Protein AF-A0A3B0YU38-F1 (afdb_monomer)

Solvent-accessible surface area (backbone atoms only — not comparable to full-atom values): 8247 Å² total; per-residue (Å²): 129,76,88,70,52,81,81,77,35,55,56,37,58,27,64,20,28,42,85,61,36,81,60,79,77,90,65,91,66,83,68,36,37,30,39,37,43,38,39,41,43,81,84,42,65,32,35,39,35,38,31,50,75,41,73,67,50,86,92,51,46,83,73,48,30,29,35,22,39,16,39,85,81,53,77,54,69,66,34,28,81,50,64,84,43,76,52,76,45,40,46,8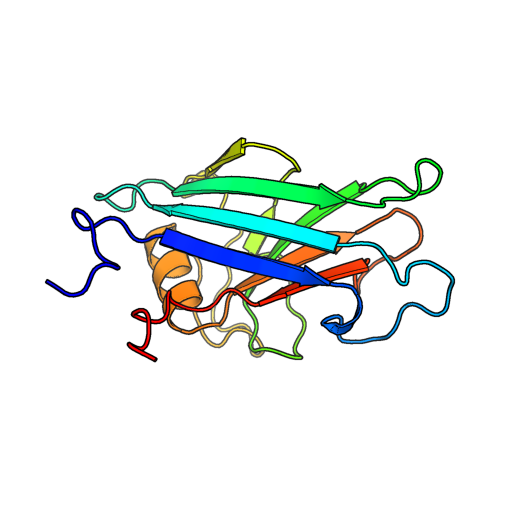6,53,44,42,69,45,68,69,42,84,47,39,71,49,56,33,69,34,47,57,38,45,48,53,35,28,60,72,35,18,26,26,44,38,32,21,30,81,89,47,55,92,73,30,59,33,21,17,67,29,42,52,67,70,67,78,75,92,124

InterPro domains:
  IPR010895 CHRD [PF07452] (12-141)
  IPR010895 CHRD [SM00754] (10-143)

Nearest PDB structures (foldseek):
  7ypp-assembly3_F-2  TM=4.902E-01  e=4.204E-02  Ramazzottius varieornatus
  7dnl-assembly1_H  TM=4.305E-01  e=7.075E+00  Mus musculus
  4o3w-assembly2_B  TM=2.093E-01  e=3.011E+00  Actinobacillus suis

Sequence (150 aa):
PPEGVEDGRFQFKADLSVEQITSPVIGTQTAQTGDIDITYADDLSSLTYTYNVANVDPADPITASHLHCALAGLNAPPVVNIQVGTFTLTNADILPTTDHPACGATINNIASLLNAMLDGRIYANSHTAATGAPGILRGQIFAPQPEGDD

Radius of gyration: 15.25 Å; Cα contacts (8 Å, |Δi|>4): 354; chains: 1; bounding box: 36×38×46 Å

Structure (mmCIF, N/CA/C/O backbone):
data_AF-A0A3B0YU38-F1
#
_entry.id   AF-A0A3B0YU38-F1
#
loop_
_atom_site.group_PDB
_atom_site.id
_atom_site.type_symbol
_atom_site.label_atom_id
_atom_site.label_alt_id
_atom_site.label_comp_id
_atom_site.label_asym_id
_atom_site.label_entity_id
_atom_site.label_seq_id
_atom_site.pdbx_PDB_ins_code
_atom_site.Cartn_x
_atom_site.Cartn_y
_atom_site.Cartn_z
_atom_site.occupancy
_atom_site.B_iso_or_equiv
_atom_site.auth_seq_id
_atom_site.auth_comp_id
_atom_site.auth_asym_id
_atom_site.auth_atom_id
_atom_site.pdbx_PDB_model_num
ATOM 1 N N . PRO A 1 1 ? 1.151 -16.694 24.499 1.00 42.75 1 PRO A N 1
ATOM 2 C CA . PRO A 1 1 ? 0.479 -16.115 23.309 1.00 42.75 1 PRO A CA 1
ATOM 3 C C . PRO A 1 1 ? 1.259 -16.533 22.060 1.00 42.75 1 PRO A C 1
ATOM 5 O O . PRO A 1 1 ? 2.480 -16.564 22.167 1.00 42.75 1 PRO A O 1
ATOM 8 N N . PRO A 1 2 ? 0.615 -16.911 20.943 1.00 41.16 2 PRO A N 1
ATOM 9 C CA . PRO A 1 2 ? 1.349 -17.130 19.700 1.00 41.16 2 PRO A CA 1
ATOM 10 C C . PRO A 1 2 ? 2.028 -15.816 19.288 1.00 41.16 2 PRO A C 1
ATOM 12 O O . PRO A 1 2 ? 1.390 -14.758 19.302 1.00 41.16 2 PRO A O 1
ATOM 15 N N . GLU A 1 3 ? 3.326 -15.891 18.999 1.00 44.03 3 GLU A N 1
ATOM 16 C CA . GLU A 1 3 ? 4.220 -14.776 18.655 1.00 44.03 3 GLU A CA 1
ATOM 17 C C . GLU A 1 3 ? 3.922 -14.251 17.241 1.00 44.03 3 GLU A C 1
ATOM 19 O O . GLU A 1 3 ? 4.684 -14.390 16.300 1.00 44.03 3 GLU A O 1
ATOM 24 N N . GLY A 1 4 ? 2.741 -13.664 17.090 1.00 44.75 4 GLY A N 1
ATOM 25 C CA . GLY A 1 4 ? 2.355 -12.818 15.956 1.00 44.75 4 GLY A CA 1
ATOM 26 C C . GLY A 1 4 ? 1.486 -11.634 16.391 1.00 44.75 4 GLY A C 1
ATOM 27 O O . GLY A 1 4 ? 1.025 -10.853 15.566 1.00 44.75 4 GLY A O 1
ATOM 28 N N . VAL A 1 5 ? 1.248 -11.509 17.702 1.00 47.31 5 VAL A N 1
ATOM 29 C CA . VAL A 1 5 ? 0.492 -10.428 18.339 1.00 47.31 5 VAL A CA 1
ATOM 30 C C . VAL A 1 5 ? 1.328 -9.908 19.504 1.00 47.31 5 VAL A C 1
ATOM 32 O O . VAL A 1 5 ? 0.990 -10.087 20.674 1.00 47.31 5 VAL A O 1
ATOM 35 N N . GLU A 1 6 ? 2.470 -9.298 19.202 1.00 44.66 6 GLU A N 1
ATOM 36 C CA . GLU A 1 6 ? 3.163 -8.495 20.204 1.00 44.66 6 GLU A CA 1
ATOM 37 C C . GLU A 1 6 ? 2.406 -7.167 20.366 1.00 44.66 6 GLU A C 1
ATOM 39 O O . GLU A 1 6 ? 2.624 -6.192 19.641 1.00 44.66 6 GLU A O 1
ATOM 44 N N . ASP A 1 7 ? 1.503 -7.165 21.353 1.00 53.25 7 ASP A N 1
ATOM 45 C CA . ASP A 1 7 ? 0.838 -5.982 21.921 1.00 53.25 7 ASP A CA 1
ATOM 46 C C . ASP A 1 7 ? -0.375 -5.433 21.141 1.00 53.25 7 ASP A C 1
ATOM 48 O O . ASP A 1 7 ? -0.556 -4.232 21.023 1.00 53.25 7 ASP A O 1
ATOM 52 N N . GLY A 1 8 ? -1.217 -6.300 20.561 1.00 54.31 8 GLY A N 1
ATOM 53 C CA . GLY A 1 8 ? -2.466 -5.873 19.893 1.00 54.31 8 GLY A CA 1
ATOM 54 C C . GLY A 1 8 ? -2.280 -5.148 18.550 1.00 54.31 8 GLY A C 1
ATOM 55 O O . GLY A 1 8 ? -3.265 -4.823 17.886 1.00 54.31 8 GLY A O 1
ATOM 56 N N . ARG A 1 9 ? -1.030 -4.964 18.118 1.00 71.25 9 ARG A N 1
ATOM 57 C CA . ARG A 1 9 ? -0.653 -4.344 16.846 1.00 71.25 9 ARG A CA 1
ATOM 58 C C .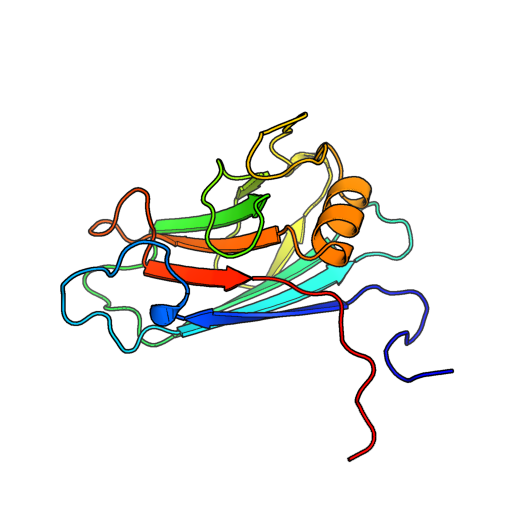 ARG A 1 9 ? -0.774 -5.336 15.699 1.00 71.25 9 ARG A C 1
ATOM 60 O O . ARG A 1 9 ? -0.153 -6.396 15.721 1.00 71.25 9 ARG A O 1
ATOM 67 N N . PHE A 1 10 ? -1.528 -4.971 14.665 1.00 86.56 10 PHE A N 1
ATOM 68 C CA . PHE A 1 10 ? -1.570 -5.735 13.421 1.00 86.56 10 PHE A CA 1
ATOM 69 C C . PHE A 1 10 ? -0.398 -5.343 12.526 1.00 86.56 10 PHE A C 1
ATOM 71 O O . PHE A 1 10 ? -0.248 -4.168 12.174 1.00 86.56 10 PHE A O 1
ATOM 78 N N . GLN A 1 11 ? 0.406 -6.335 12.145 1.00 91.31 11 GLN A N 1
ATOM 79 C CA . GLN A 1 11 ? 1.507 -6.177 11.204 1.00 91.31 11 GLN A CA 1
ATOM 80 C C . GLN A 1 11 ? 1.313 -7.084 9.994 1.00 91.31 11 GLN A C 1
ATOM 82 O O . GLN A 1 11 ? 0.895 -8.231 10.132 1.00 91.31 11 GLN A O 1
ATOM 87 N N . PHE A 1 12 ? 1.627 -6.567 8.812 1.00 93.81 12 PHE A N 1
ATOM 88 C CA . PHE A 1 12 ? 1.533 -7.297 7.553 1.00 93.81 12 PHE A CA 1
ATOM 89 C C . PHE A 1 12 ? 2.809 -7.105 6.751 1.00 93.81 12 PHE A C 1
ATOM 91 O O . PHE A 1 12 ? 3.402 -6.026 6.779 1.00 93.81 12 PHE A O 1
ATOM 98 N N . LYS A 1 13 ? 3.186 -8.147 6.012 1.00 93.94 13 LYS A N 1
ATOM 99 C CA . LYS A 1 13 ? 4.320 -8.132 5.094 1.00 93.94 13 LYS A CA 1
ATOM 100 C C . LYS A 1 13 ? 3.913 -8.755 3.770 1.00 93.94 13 LYS A C 1
ATOM 102 O O . LYS A 1 13 ? 3.145 -9.718 3.764 1.00 93.94 13 LYS A O 1
ATOM 107 N N . ALA A 1 14 ? 4.417 -8.224 2.665 1.00 93.56 14 ALA A N 1
ATOM 108 C CA . ALA A 1 14 ? 4.290 -8.871 1.365 1.00 93.56 14 ALA A CA 1
ATOM 109 C C . ALA A 1 14 ? 5.481 -8.545 0.469 1.00 93.56 14 ALA A C 1
ATOM 111 O O . ALA A 1 14 ? 5.874 -7.385 0.361 1.00 93.56 14 ALA A O 1
ATOM 112 N N . ASP A 1 15 ? 5.973 -9.561 -0.232 1.00 92.69 15 ASP A N 1
ATOM 113 C CA . ASP A 1 15 ? 6.918 -9.392 -1.328 1.00 92.69 15 ASP A CA 1
ATOM 114 C C . ASP A 1 15 ? 6.160 -9.129 -2.630 1.00 92.69 15 ASP A C 1
ATOM 116 O O . ASP A 1 15 ? 5.137 -9.759 -2.933 1.00 92.69 15 ASP A O 1
ATOM 120 N N . LEU A 1 16 ? 6.678 -8.196 -3.420 1.00 91.19 16 LEU A N 1
ATOM 121 C CA . LEU A 1 16 ? 6.182 -7.872 -4.741 1.00 91.19 16 LEU A CA 1
ATOM 122 C C . LEU A 1 16 ? 7.128 -8.420 -5.797 1.00 91.19 16 LEU A C 1
ATOM 124 O O . LEU A 1 16 ? 8.341 -8.199 -5.748 1.00 91.19 16 LEU A O 1
ATOM 128 N N . SER A 1 17 ? 6.554 -9.047 -6.815 1.00 85.44 17 SER A N 1
ATOM 129 C CA . SER A 1 17 ? 7.316 -9.537 -7.953 1.00 85.44 17 SER A CA 1
ATOM 130 C C . SER A 1 17 ? 6.553 -9.363 -9.261 1.00 85.44 17 SER A C 1
ATOM 132 O O . SER A 1 17 ? 5.342 -9.103 -9.285 1.00 85.44 17 SER A O 1
ATOM 134 N N . VAL A 1 18 ? 7.281 -9.483 -10.367 1.00 80.56 18 VAL A N 1
ATOM 135 C CA . VAL A 1 18 ? 6.713 -9.398 -11.715 1.00 80.56 18 VAL A CA 1
ATOM 136 C C . VAL A 1 18 ? 5.879 -10.629 -12.068 1.00 80.56 18 VAL A C 1
ATOM 138 O O . VAL A 1 18 ? 5.024 -10.557 -12.938 1.00 80.56 18 VAL A O 1
ATOM 141 N N . GLU A 1 19 ? 6.072 -11.762 -11.391 1.00 74.88 19 GLU A N 1
ATOM 142 C CA . GLU A 1 19 ? 5.329 -13.006 -11.634 1.00 74.88 19 GLU A CA 1
ATOM 143 C C . GLU A 1 19 ? 3.885 -12.939 -11.127 1.00 74.88 19 GLU A C 1
ATOM 145 O O . GLU A 1 19 ? 3.030 -13.698 -11.581 1.00 74.88 19 GLU A O 1
ATOM 150 N N . GLN A 1 20 ? 3.598 -12.037 -10.187 1.00 75.12 20 GLN A N 1
ATOM 151 C CA . GLN A 1 20 ? 2.272 -11.909 -9.580 1.00 75.12 20 GLN A CA 1
ATOM 152 C C . GLN A 1 20 ? 1.323 -11.000 -10.382 1.00 75.12 20 GLN A C 1
ATOM 154 O O . GLN A 1 20 ? 0.121 -10.924 -10.084 1.00 75.12 20 GLN A O 1
ATOM 159 N N . ILE A 1 21 ? 1.825 -10.292 -11.399 1.00 70.25 21 ILE A N 1
ATOM 160 C CA . ILE A 1 21 ? 0.998 -9.433 -12.252 1.00 70.25 21 ILE A CA 1
ATOM 161 C C . ILE A 1 21 ? 0.046 -10.275 -13.114 1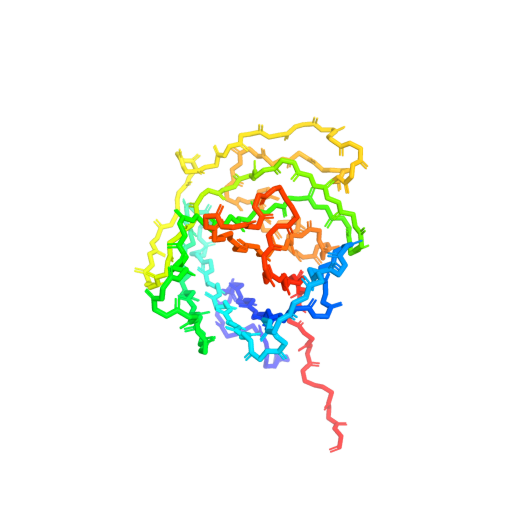.00 70.25 21 ILE A C 1
ATOM 163 O O . ILE A 1 21 ? 0.347 -11.389 -13.535 1.00 70.25 21 ILE A O 1
ATOM 167 N N . THR A 1 22 ? -1.132 -9.733 -13.407 1.00 65.88 22 THR A N 1
ATOM 168 C CA . THR A 1 22 ? -2.207 -10.459 -14.110 1.00 65.88 22 THR A CA 1
ATOM 169 C C . THR A 1 22 ? -2.016 -10.526 -15.627 1.00 65.88 22 THR A C 1
ATOM 171 O O . THR A 1 22 ? -2.783 -11.180 -16.332 1.00 65.88 22 THR A O 1
ATOM 174 N N . SER A 1 23 ? -1.005 -9.843 -16.160 1.00 64.75 23 SER A N 1
ATOM 175 C CA . SER A 1 23 ? -0.630 -9.870 -17.573 1.00 64.75 23 SER A CA 1
ATOM 176 C C . SER A 1 23 ? 0.880 -9.672 -17.685 1.00 64.75 23 SER A C 1
ATOM 178 O O . SER A 1 23 ? 1.349 -8.602 -17.301 1.00 64.75 23 SER A O 1
ATOM 180 N N . PRO A 1 24 ? 1.647 -10.660 -18.185 1.00 58.47 24 PRO A N 1
ATOM 181 C CA . PRO A 1 24 ? 3.095 -10.539 -18.296 1.00 58.47 24 PRO A CA 1
ATOM 182 C C . PRO A 1 24 ? 3.474 -9.293 -19.098 1.00 58.47 24 PRO A C 1
ATOM 184 O O . PRO A 1 24 ? 3.039 -9.132 -20.241 1.00 58.47 24 PRO A O 1
ATOM 187 N N . VAL A 1 25 ? 4.305 -8.422 -18.525 1.00 57.78 25 VAL A N 1
ATOM 188 C CA . VAL A 1 25 ? 4.955 -7.360 -19.295 1.00 57.78 25 VAL A CA 1
ATOM 189 C C . VAL A 1 25 ? 5.964 -8.050 -20.213 1.00 57.78 25 VAL A C 1
ATOM 191 O O . VAL A 1 25 ? 6.941 -8.633 -19.748 1.00 57.78 25 VAL A O 1
ATOM 194 N N . ILE A 1 26 ? 5.717 -8.044 -21.525 1.00 50.25 26 ILE A N 1
ATOM 195 C CA . ILE A 1 26 ? 6.655 -8.609 -22.502 1.00 50.25 26 ILE A CA 1
ATOM 196 C C . ILE A 1 26 ? 7.866 -7.673 -22.599 1.00 50.25 26 ILE A C 1
ATOM 198 O O . ILE A 1 26 ? 7.775 -6.592 -23.177 1.00 50.25 26 ILE A O 1
ATOM 202 N N . GLY A 1 27 ? 8.997 -8.086 -22.023 1.00 54.69 27 GLY A N 1
ATOM 203 C CA . GLY A 1 27 ? 10.244 -7.319 -22.010 1.00 54.69 27 GLY A CA 1
ATOM 204 C C . GLY A 1 27 ? 11.182 -7.724 -20.869 1.00 54.69 27 GLY A C 1
ATOM 205 O O . GLY A 1 27 ? 10.863 -8.583 -20.056 1.00 54.69 27 GLY A O 1
ATOM 206 N N . THR A 1 28 ? 12.354 -7.094 -20.809 1.00 48.94 28 THR A N 1
ATOM 207 C CA . THR A 1 28 ? 13.484 -7.381 -19.899 1.00 48.94 28 THR A CA 1
ATOM 208 C C . THR A 1 28 ? 13.273 -6.990 -18.429 1.00 48.94 28 THR A C 1
ATOM 210 O O . THR A 1 28 ? 14.236 -6.967 -17.670 1.00 48.94 28 THR A O 1
ATOM 213 N N . GLN A 1 29 ? 12.047 -6.700 -17.988 1.00 57.44 29 GLN A N 1
ATOM 214 C CA . GLN A 1 29 ? 11.775 -6.254 -16.611 1.00 57.44 29 GLN A CA 1
ATOM 215 C C . GLN A 1 29 ? 11.697 -7.412 -15.595 1.00 57.44 29 GLN A C 1
ATOM 217 O O . GLN A 1 29 ? 11.125 -7.275 -14.525 1.00 57.44 29 GLN A O 1
ATOM 222 N N . THR A 1 30 ? 12.300 -8.564 -15.895 1.00 60.56 30 THR A N 1
ATOM 223 C CA . THR A 1 30 ? 12.115 -9.827 -15.158 1.00 60.56 30 THR A CA 1
ATOM 224 C C . THR A 1 30 ? 12.836 -9.911 -13.806 1.00 60.56 30 THR A C 1
ATOM 226 O O . THR A 1 30 ? 12.926 -10.993 -13.240 1.00 60.56 30 THR A O 1
ATOM 229 N N . ALA A 1 31 ? 13.426 -8.820 -13.314 1.00 72.38 31 ALA A N 1
ATOM 230 C CA . ALA A 1 31 ? 14.237 -8.821 -12.090 1.00 72.38 31 ALA A CA 1
ATOM 231 C C . ALA A 1 31 ? 13.804 -7.771 -11.057 1.00 72.38 31 ALA A C 1
ATOM 233 O O . ALA A 1 31 ? 14.405 -7.698 -9.982 1.00 72.38 31 ALA A O 1
ATOM 234 N N . GLN A 1 32 ? 12.802 -6.946 -11.375 1.00 84.00 32 GLN A N 1
ATOM 235 C CA . GLN A 1 32 ? 12.261 -5.991 -10.416 1.00 84.00 32 GLN A CA 1
ATOM 236 C C . GLN A 1 32 ? 11.600 -6.748 -9.269 1.00 84.00 32 GLN A C 1
ATOM 238 O O . GLN A 1 32 ? 10.840 -7.695 -9.481 1.00 84.00 32 GLN A O 1
ATOM 243 N N . THR A 1 33 ? 11.871 -6.294 -8.054 1.00 89.88 33 THR A N 1
ATOM 244 C CA . THR A 1 33 ? 11.244 -6.805 -6.837 1.00 89.88 33 THR A CA 1
ATOM 245 C C . THR A 1 33 ? 10.847 -5.637 -5.951 1.00 89.88 33 THR A C 1
ATOM 247 O O . THR A 1 33 ? 11.278 -4.499 -6.156 1.00 89.88 33 THR A O 1
ATOM 250 N N . GLY A 1 34 ? 10.026 -5.906 -4.951 1.00 93.00 34 GLY A N 1
ATOM 251 C CA . GLY A 1 34 ? 9.757 -4.965 -3.878 1.00 93.00 34 GLY A CA 1
ATOM 252 C C . GLY A 1 34 ? 9.243 -5.683 -2.649 1.00 93.00 34 GLY A C 1
ATOM 253 O O . GLY A 1 34 ? 8.985 -6.881 -2.691 1.00 93.00 34 GLY A O 1
ATOM 254 N N . ASP A 1 35 ? 9.059 -4.930 -1.583 1.00 95.38 35 ASP A N 1
ATOM 255 C CA . ASP A 1 35 ? 8.474 -5.407 -0.340 1.00 95.38 35 ASP A CA 1
ATOM 256 C C . ASP A 1 35 ? 7.662 -4.283 0.299 1.00 95.38 35 ASP A C 1
ATOM 258 O O . ASP A 1 35 ? 7.906 -3.094 0.060 1.00 95.38 35 ASP A O 1
ATOM 262 N N . ILE A 1 36 ? 6.648 -4.664 1.069 1.00 96.44 36 ILE A N 1
ATOM 263 C CA . ILE A 1 36 ? 5.885 -3.742 1.899 1.00 96.44 36 ILE A CA 1
ATOM 264 C C . ILE A 1 36 ? 5.733 -4.308 3.305 1.00 96.44 36 ILE A C 1
ATOM 266 O O . ILE A 1 36 ? 5.246 -5.422 3.481 1.00 96.44 36 ILE A O 1
ATOM 270 N N . ASP A 1 37 ? 6.100 -3.501 4.294 1.00 96.12 37 ASP A N 1
ATOM 271 C CA . ASP A 1 37 ? 5.818 -3.724 5.708 1.00 96.12 37 ASP A CA 1
ATOM 272 C C . ASP A 1 37 ? 4.742 -2.731 6.152 1.00 96.12 37 ASP A C 1
ATOM 274 O O . ASP A 1 37 ? 4.883 -1.531 5.923 1.00 96.12 37 ASP A O 1
ATOM 278 N N . ILE A 1 38 ? 3.677 -3.196 6.805 1.00 96.75 38 ILE A N 1
ATOM 279 C CA . ILE A 1 38 ? 2.566 -2.364 7.292 1.00 96.75 38 ILE A CA 1
ATOM 280 C C . ILE A 1 38 ? 2.353 -2.632 8.777 1.00 96.75 38 ILE A C 1
ATOM 282 O O . ILE A 1 38 ? 2.301 -3.781 9.196 1.00 96.75 38 ILE A O 1
ATOM 286 N N . THR A 1 39 ? 2.196 -1.578 9.574 1.00 95.75 39 THR A N 1
ATOM 287 C CA . THR A 1 39 ? 1.868 -1.640 11.004 1.00 95.75 39 THR A CA 1
ATOM 288 C C . THR A 1 39 ? 0.708 -0.704 11.313 1.00 95.75 39 THR A C 1
ATOM 290 O O . THR A 1 39 ? 0.785 0.495 11.048 1.00 95.75 39 THR A O 1
ATOM 293 N N . TYR A 1 40 ? -0.360 -1.235 11.898 1.00 95.50 40 TYR A N 1
ATOM 294 C CA . TYR A 1 40 ? -1.510 -0.445 12.337 1.00 95.50 40 TYR A CA 1
ATOM 295 C C . TYR A 1 40 ? -1.283 0.159 13.725 1.00 95.50 40 TYR A C 1
ATOM 297 O O . TYR A 1 40 ? -0.667 -0.468 14.586 1.00 95.50 40 TYR A O 1
ATOM 305 N N . ALA A 1 41 ? -1.815 1.363 13.946 1.00 94.50 41 ALA A N 1
ATOM 306 C CA . ALA A 1 41 ? -1.978 1.907 15.291 1.00 94.50 41 ALA A CA 1
ATOM 307 C C . ALA A 1 41 ? -3.082 1.145 16.044 1.00 94.50 41 ALA A C 1
ATOM 309 O O . ALA A 1 41 ? -4.079 0.750 15.439 1.00 94.50 41 ALA A O 1
ATOM 310 N N . ASP A 1 42 ? -2.936 0.987 17.362 1.00 90.25 42 ASP A N 1
ATOM 311 C CA . ASP A 1 42 ? -3.849 0.182 18.197 1.00 90.25 42 ASP A CA 1
ATOM 312 C C . ASP A 1 42 ? -5.301 0.679 18.167 1.00 90.25 42 ASP A C 1
ATOM 314 O O . ASP A 1 42 ? -6.246 -0.102 18.263 1.00 90.25 42 ASP A O 1
ATOM 318 N N . ASP A 1 43 ? -5.489 1.990 18.012 1.00 92.50 43 ASP A N 1
ATOM 319 C CA . ASP A 1 43 ? -6.803 2.633 17.935 1.00 92.50 43 ASP A CA 1
ATOM 320 C C . ASP A 1 43 ? -7.407 2.630 16.519 1.00 92.50 43 ASP A C 1
ATOM 322 O O . ASP A 1 43 ? -8.508 3.148 16.315 1.00 92.50 43 ASP A O 1
ATOM 326 N N . LEU A 1 44 ? -6.692 2.061 15.540 1.00 93.94 44 LEU A N 1
ATOM 327 C CA . LEU A 1 44 ? -7.048 2.023 14.120 1.00 93.94 44 LEU A CA 1
ATOM 328 C C . LEU A 1 44 ? -7.306 3.410 13.505 1.00 93.94 44 LEU A C 1
ATOM 330 O O . LEU A 1 44 ? -8.008 3.529 12.498 1.00 93.94 44 LEU A O 1
ATOM 334 N N . SER A 1 45 ? -6.732 4.469 14.082 1.00 95.56 45 SER A N 1
ATOM 335 C CA . SER A 1 45 ? -6.788 5.826 13.521 1.00 95.56 45 SER A CA 1
ATOM 336 C C . SER A 1 45 ? -5.857 6.003 12.319 1.00 95.56 45 SER A C 1
ATOM 338 O O . SER A 1 45 ? -6.094 6.857 11.458 1.00 95.56 45 SER A O 1
ATOM 340 N N . SER A 1 46 ? -4.796 5.197 12.266 1.00 97.44 46 SER A N 1
ATOM 341 C CA . SER A 1 46 ? -3.734 5.275 11.270 1.00 97.44 46 SER A CA 1
ATOM 342 C C . SER A 1 46 ? -3.024 3.935 11.082 1.00 97.44 46 SER A C 1
ATOM 344 O O . SER A 1 46 ? -3.175 3.001 11.874 1.00 97.44 46 SER A O 1
ATOM 346 N N . LEU A 1 47 ? -2.232 3.854 10.018 1.00 97.19 47 LEU A N 1
ATOM 347 C CA . LEU A 1 47 ? -1.227 2.815 9.825 1.00 97.19 47 LEU A CA 1
ATOM 348 C C . LEU A 1 47 ? 0.057 3.455 9.296 1.00 97.19 47 LEU A C 1
ATOM 350 O O . LEU A 1 47 ? 0.005 4.466 8.600 1.00 97.19 47 LEU A O 1
ATOM 354 N N . THR A 1 48 ? 1.201 2.858 9.594 1.00 97.94 48 THR A N 1
ATOM 355 C CA . THR A 1 48 ? 2.489 3.204 8.990 1.00 97.94 48 THR A CA 1
ATOM 356 C C . THR A 1 48 ? 2.908 2.076 8.070 1.00 97.94 48 THR A C 1
ATOM 358 O O . THR A 1 48 ? 2.773 0.908 8.431 1.00 97.94 48 THR A O 1
ATOM 361 N N . TYR A 1 49 ? 3.423 2.414 6.895 1.00 97.62 49 TYR A N 1
ATOM 362 C CA . TYR A 1 49 ? 4.026 1.444 5.995 1.00 97.62 49 TYR A CA 1
ATOM 363 C C . TYR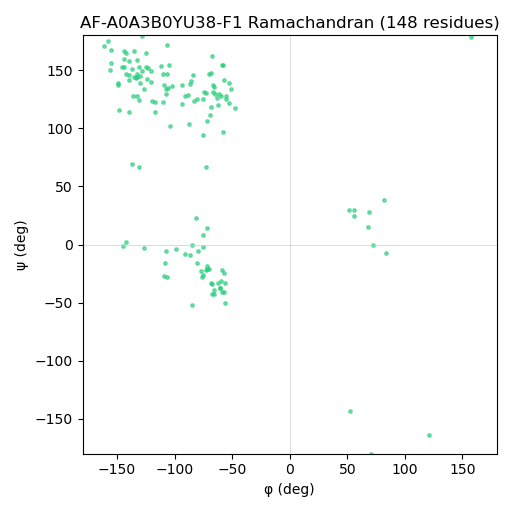 A 1 49 ? 5.446 1.851 5.623 1.00 97.62 49 TYR A C 1
ATOM 365 O O . TYR A 1 49 ? 5.757 3.041 5.581 1.00 97.62 49 TYR A O 1
ATOM 373 N N . THR A 1 50 ? 6.274 0.860 5.312 1.00 97.88 50 THR A N 1
ATOM 374 C CA . THR A 1 50 ? 7.532 1.020 4.583 1.00 97.88 50 THR A CA 1
ATOM 375 C C . THR A 1 50 ? 7.408 0.241 3.287 1.00 97.88 50 THR A C 1
ATOM 377 O O . THR A 1 50 ? 7.118 -0.951 3.320 1.00 97.88 50 THR A O 1
ATOM 380 N N . TYR A 1 51 ? 7.591 0.918 2.157 1.00 97.06 51 TYR A N 1
ATOM 381 C CA . TYR A 1 51 ? 7.509 0.324 0.829 1.00 97.06 51 TYR A CA 1
ATOM 382 C C . TYR A 1 51 ? 8.837 0.471 0.093 1.00 97.06 51 TYR A C 1
ATOM 384 O O . TYR A 1 51 ? 9.315 1.592 -0.102 1.00 97.06 51 TYR A O 1
ATOM 392 N N . ASN A 1 52 ? 9.408 -0.647 -0.343 1.00 95.62 52 ASN A N 1
ATOM 39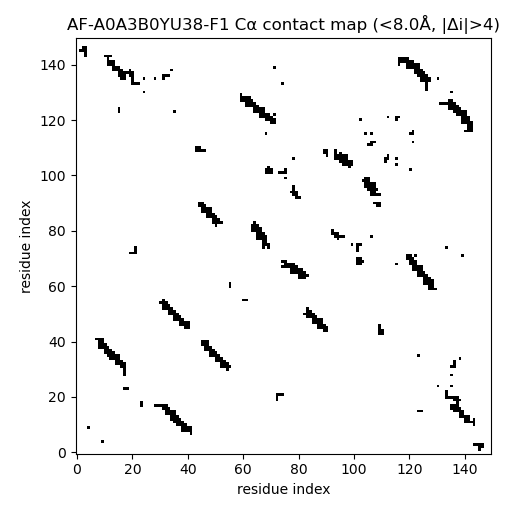3 C CA . ASN A 1 52 ? 10.684 -0.690 -1.043 1.00 95.62 52 ASN A CA 1
ATOM 394 C C . ASN A 1 52 ? 10.528 -1.311 -2.432 1.00 95.62 52 ASN A C 1
ATOM 396 O O . ASN A 1 52 ? 9.693 -2.182 -2.671 1.00 95.62 52 ASN A O 1
ATOM 400 N N . VAL A 1 53 ? 11.377 -0.862 -3.353 1.00 92.88 53 VAL A N 1
ATOM 401 C CA . VAL A 1 53 ? 11.518 -1.424 -4.699 1.00 92.88 53 VAL A CA 1
ATOM 402 C C . VAL A 1 53 ? 12.998 -1.568 -5.023 1.00 92.88 53 VAL A C 1
ATOM 404 O O . VAL A 1 53 ? 13.814 -0.725 -4.643 1.00 92.88 53 VAL A O 1
ATOM 407 N N . ALA A 1 54 ? 13.351 -2.622 -5.745 1.00 91.00 54 ALA A N 1
ATOM 408 C CA . ALA A 1 54 ? 14.716 -2.920 -6.147 1.00 91.00 54 ALA A CA 1
ATOM 409 C C . ALA A 1 54 ? 14.784 -3.275 -7.634 1.00 91.00 54 ALA A C 1
ATOM 411 O O . ALA A 1 54 ? 13.791 -3.652 -8.259 1.00 91.00 54 ALA A O 1
ATOM 412 N N . ASN A 1 55 ? 15.987 -3.139 -8.198 1.00 87.75 55 ASN A N 1
ATOM 413 C CA . ASN A 1 55 ? 16.292 -3.435 -9.602 1.00 87.75 55 ASN A CA 1
ATOM 414 C C . ASN A 1 55 ? 15.413 -2.665 -10.606 1.00 87.75 55 ASN A C 1
ATOM 416 O O . ASN A 1 55 ? 15.139 -3.153 -11.701 1.00 87.75 55 ASN A O 1
ATOM 420 N N . VAL A 1 56 ? 14.963 -1.462 -10.235 1.00 84.62 56 VAL A N 1
ATOM 421 C CA . VAL A 1 56 ? 14.212 -0.571 -11.126 1.00 84.62 56 VAL A CA 1
ATOM 422 C C . VAL A 1 56 ? 15.160 0.024 -12.163 1.00 84.62 56 VAL A C 1
ATOM 424 O O . VAL A 1 56 ? 16.217 0.540 -11.798 1.00 84.62 56 VAL A O 1
ATOM 427 N N . ASP A 1 57 ? 14.783 -0.038 -13.443 1.00 83.50 57 ASP A N 1
ATOM 428 C CA . ASP A 1 57 ? 15.540 0.601 -14.518 1.00 83.50 57 ASP A CA 1
ATOM 429 C C . ASP A 1 57 ? 15.562 2.126 -14.297 1.00 83.50 57 ASP A C 1
ATOM 431 O O . ASP A 1 57 ? 14.501 2.756 -14.277 1.00 83.50 57 ASP A O 1
ATOM 435 N N . PRO A 1 58 ? 16.738 2.762 -14.145 1.00 82.62 58 PRO A N 1
ATOM 436 C CA . PRO A 1 58 ? 16.824 4.213 -14.004 1.00 82.62 58 PRO A CA 1
ATOM 437 C C . PRO A 1 58 ? 16.239 4.989 -15.194 1.00 82.62 58 PRO A C 1
ATOM 439 O O . PRO A 1 58 ? 15.900 6.163 -15.040 1.00 82.62 58 PRO A O 1
ATOM 442 N N . ALA A 1 59 ? 16.138 4.366 -16.374 1.00 84.62 59 ALA A N 1
ATOM 443 C CA . ALA A 1 59 ? 15.518 4.951 -17.560 1.00 84.62 59 ALA A CA 1
ATOM 444 C C . ALA A 1 59 ? 13.978 4.856 -17.562 1.00 84.62 59 ALA A C 1
ATOM 446 O O . ALA A 1 59 ? 13.338 5.582 -18.323 1.00 84.62 59 ALA A O 1
ATOM 447 N N . ASP A 1 60 ? 13.386 4.010 -16.712 1.00 82.00 60 ASP A N 1
ATOM 448 C CA . ASP A 1 60 ? 11.936 3.840 -16.547 1.00 82.00 60 ASP A CA 1
ATOM 449 C C . ASP A 1 60 ? 11.575 3.750 -15.047 1.00 82.00 60 ASP A C 1
ATOM 451 O O . ASP A 1 60 ? 11.219 2.683 -14.536 1.00 82.00 60 ASP A O 1
ATOM 455 N N . PRO A 1 61 ? 11.714 4.862 -14.298 1.00 85.31 61 PRO A N 1
ATOM 456 C CA . PRO A 1 61 ? 11.522 4.862 -12.852 1.00 85.31 61 PRO A CA 1
ATOM 457 C C . PRO A 1 61 ? 10.061 4.602 -12.455 1.00 85.31 61 PRO A C 1
ATOM 459 O O . PRO A 1 61 ? 9.126 4.806 -13.236 1.00 85.31 61 PRO A O 1
ATOM 462 N N . ILE A 1 62 ? 9.852 4.223 -11.188 1.00 87.56 62 ILE A N 1
ATOM 463 C CA . ILE A 1 62 ? 8.509 4.159 -10.597 1.00 87.56 62 ILE A CA 1
ATOM 464 C C . ILE A 1 62 ? 7.863 5.543 -10.655 1.00 87.56 62 ILE A C 1
ATOM 466 O O . ILE A 1 62 ? 8.435 6.530 -10.196 1.00 87.56 62 ILE A O 1
ATOM 470 N N . THR A 1 63 ? 6.650 5.597 -11.196 1.00 88.94 63 THR A N 1
ATOM 471 C CA . THR A 1 63 ? 5.863 6.832 -11.331 1.00 88.94 63 THR A CA 1
ATOM 472 C C . THR A 1 63 ? 4.667 6.874 -10.388 1.00 88.94 63 THR A C 1
ATOM 474 O O . THR A 1 63 ? 4.241 7.959 -9.997 1.00 88.94 63 THR A O 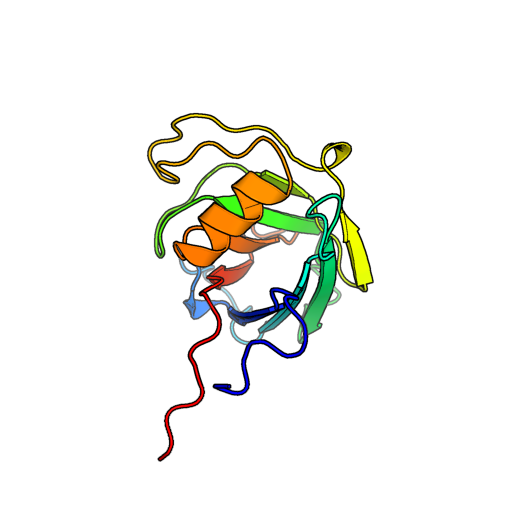1
ATOM 477 N N . ALA A 1 64 ? 4.138 5.710 -10.006 1.00 90.38 64 ALA A N 1
ATOM 478 C CA . ALA A 1 64 ? 3.030 5.589 -9.070 1.00 90.38 64 ALA A CA 1
ATOM 479 C C . ALA A 1 64 ? 3.039 4.219 -8.387 1.00 90.38 64 ALA A C 1
ATOM 481 O O . ALA A 1 64 ? 3.433 3.221 -8.995 1.00 90.38 64 ALA A O 1
ATOM 482 N N . SER A 1 65 ? 2.536 4.178 -7.157 1.00 94.62 65 SER A N 1
ATOM 483 C CA . SER A 1 65 ? 2.338 2.955 -6.387 1.00 94.62 65 SER A CA 1
ATOM 484 C C . SER A 1 65 ? 1.017 3.042 -5.634 1.00 94.62 65 SER A C 1
ATOM 486 O O . SER A 1 65 ? 0.602 4.118 -5.198 1.00 94.62 65 SER A O 1
ATOM 488 N N . HIS A 1 66 ? 0.337 1.913 -5.484 1.00 96.12 66 HIS A N 1
ATOM 489 C CA . HIS A 1 66 ? -1.015 1.873 -4.943 1.00 96.12 66 HIS A CA 1
ATOM 490 C C . HIS A 1 66 ? -1.240 0.635 -4.082 1.00 96.12 66 HIS A C 1
ATOM 492 O O . HIS A 1 66 ? -0.673 -0.429 -4.338 1.00 96.12 66 HIS A O 1
ATOM 498 N N . LEU A 1 67 ? -2.159 0.760 -3.126 1.00 97.44 67 LEU A N 1
ATOM 499 C CA . LEU A 1 67 ? -2.897 -0.384 -2.607 1.00 97.44 67 LEU A CA 1
ATOM 500 C C . LEU A 1 67 ? -4.205 -0.504 -3.376 1.00 97.44 67 LEU A C 1
ATOM 502 O O . LEU A 1 67 ? -4.907 0.484 -3.599 1.00 97.44 67 LEU A O 1
ATOM 506 N N . HIS A 1 68 ? -4.555 -1.725 -3.738 1.00 96.62 68 HIS A N 1
ATOM 507 C CA . HIS A 1 68 ? -5.788 -2.064 -4.432 1.00 96.62 68 HIS A CA 1
ATOM 508 C C . HIS A 1 68 ? -6.570 -3.090 -3.625 1.00 96.62 68 HIS A C 1
ATOM 510 O O . HIS A 1 68 ? -5.970 -3.913 -2.937 1.00 96.62 68 HIS A O 1
ATOM 516 N N . CYS A 1 69 ? -7.897 -3.086 -3.761 1.00 96.69 69 CYS A N 1
ATOM 517 C CA . CYS A 1 69 ? -8.734 -4.136 -3.193 1.00 96.69 69 CYS A CA 1
ATOM 518 C C . CYS A 1 69 ? -9.219 -5.108 -4.272 1.00 96.69 69 CYS A C 1
ATOM 520 O O . CYS A 1 69 ? -10.161 -4.814 -5.011 1.00 96.69 69 CYS A O 1
ATOM 522 N N . ALA A 1 70 ? -8.585 -6.274 -4.351 1.00 94.69 70 ALA A N 1
ATOM 523 C CA . ALA A 1 70 ? -9.081 -7.413 -5.100 1.00 94.69 70 ALA A CA 1
ATOM 524 C C . ALA A 1 70 ? -8.525 -8.740 -4.566 1.00 94.69 70 ALA A C 1
ATOM 526 O O . ALA A 1 70 ? -7.423 -8.799 -4.013 1.00 94.69 70 ALA A O 1
ATOM 527 N N . LEU A 1 71 ? -9.256 -9.827 -4.816 1.00 92.44 71 LEU A N 1
ATOM 528 C CA . LEU A 1 71 ? -8.706 -11.175 -4.662 1.00 92.44 71 LEU A CA 1
ATOM 529 C C . LEU A 1 71 ? -7.471 -11.382 -5.559 1.00 92.44 71 LEU A C 1
ATOM 531 O O . LEU A 1 71 ? -7.332 -10.759 -6.620 1.00 92.44 71 LEU A O 1
ATOM 535 N N . ALA A 1 72 ? -6.599 -12.305 -5.147 1.00 88.75 72 ALA A N 1
ATOM 536 C CA . ALA A 1 72 ? -5.422 -12.693 -5.917 1.00 88.75 72 ALA A CA 1
ATOM 537 C C . ALA A 1 72 ? -5.797 -13.047 -7.368 1.00 88.75 72 ALA A C 1
ATOM 539 O O . ALA A 1 72 ? -6.777 -13.740 -7.633 1.00 88.75 72 ALA A O 1
ATOM 540 N N . GLY A 1 73 ? -5.023 -12.531 -8.323 1.00 85.69 73 GLY A N 1
ATOM 541 C CA . GLY A 1 73 ? -5.288 -12.701 -9.757 1.00 85.69 73 GLY A CA 1
ATOM 542 C C . GLY A 1 73 ? -6.300 -11.722 -10.374 1.00 85.69 73 GLY A C 1
ATOM 543 O O . GLY A 1 73 ? -6.408 -11.687 -11.595 1.00 85.69 73 GLY A O 1
ATOM 544 N N . LEU A 1 74 ? -6.992 -10.890 -9.587 1.00 90.19 74 LEU A N 1
ATOM 545 C CA . LEU A 1 74 ? -7.902 -9.855 -10.101 1.00 90.19 74 LEU A CA 1
ATOM 546 C C . LEU A 1 74 ? -7.297 -8.449 -9.997 1.00 90.19 74 LEU A C 1
ATOM 548 O O . LEU A 1 74 ? -6.464 -8.196 -9.128 1.00 90.19 74 LEU A O 1
ATOM 552 N N . ASN A 1 75 ? -7.756 -7.543 -10.868 1.00 89.00 75 ASN A N 1
ATOM 553 C CA . ASN A 1 75 ? -7.420 -6.117 -10.839 1.00 89.00 75 ASN A CA 1
ATOM 554 C C . ASN A 1 75 ? -8.619 -5.297 -10.340 1.00 89.00 75 ASN A C 1
ATOM 556 O O . ASN A 1 75 ? -9.773 -5.615 -10.644 1.00 89.00 75 ASN A O 1
ATOM 560 N N . ALA A 1 76 ? -8.344 -4.207 -9.630 1.00 91.31 76 ALA A N 1
ATOM 561 C CA . ALA A 1 76 ? -9.340 -3.226 -9.204 1.00 91.31 76 ALA A CA 1
ATOM 562 C C . ALA A 1 76 ? -8.754 -1.806 -9.246 1.00 91.31 76 ALA A C 1
ATOM 564 O O . ALA A 1 76 ? -7.536 -1.663 -9.337 1.00 91.31 76 ALA A O 1
ATOM 565 N N . PRO A 1 77 ? -9.573 -0.745 -9.159 1.00 93.12 77 PRO A N 1
ATOM 566 C CA . PRO A 1 77 ? -9.072 0.604 -8.914 1.00 93.12 77 PRO A CA 1
ATOM 567 C C . PRO A 1 77 ? -8.258 0.701 -7.606 1.00 93.12 77 PRO A C 1
ATOM 569 O O . PRO A 1 77 ? -8.480 -0.102 -6.692 1.00 93.12 77 PRO A O 1
ATOM 572 N N . PRO A 1 78 ? -7.331 1.671 -7.494 1.00 95.25 78 PRO A N 1
ATOM 573 C CA . PRO A 1 78 ? -6.648 1.976 -6.240 1.00 95.25 78 PRO A CA 1
ATOM 574 C C . PRO A 1 78 ? -7.632 2.315 -5.116 1.00 95.25 78 PRO A C 1
ATOM 576 O O . PRO A 1 78 ? -8.620 3.014 -5.339 1.00 95.25 78 PRO A O 1
ATOM 579 N N . VAL A 1 79 ? -7.324 1.858 -3.905 1.00 97.50 79 VAL A N 1
ATOM 580 C CA . VAL A 1 79 ? -7.994 2.266 -2.658 1.00 97.50 79 VAL A CA 1
ATOM 581 C C . VAL A 1 79 ? -7.103 3.152 -1.789 1.00 97.50 79 VAL A C 1
ATOM 583 O O . VAL A 1 79 ? -7.609 3.825 -0.898 1.00 97.50 79 VAL A O 1
ATOM 586 N N . VAL A 1 80 ? -5.792 3.183 -2.055 1.00 97.94 80 VAL A N 1
ATOM 587 C CA . VAL A 1 80 ? -4.825 4.105 -1.442 1.00 97.94 80 VAL A CA 1
ATOM 588 C C . VAL A 1 80 ? -3.703 4.392 -2.439 1.00 97.94 80 VAL A C 1
ATOM 590 O O . VAL A 1 80 ? -3.212 3.468 -3.090 1.00 97.94 80 VAL A O 1
ATOM 593 N N . ASN A 1 81 ? -3.257 5.646 -2.514 1.00 97.25 81 ASN A N 1
ATOM 594 C CA . ASN A 1 81 ? -2.010 6.006 -3.193 1.00 97.25 81 ASN A CA 1
ATOM 595 C C . ASN A 1 81 ? -0.844 5.907 -2.202 1.00 97.25 81 ASN A C 1
ATOM 597 O O . ASN A 1 81 ? -0.910 6.492 -1.123 1.00 97.25 81 ASN A O 1
ATOM 601 N N . ILE A 1 82 ? 0.221 5.195 -2.567 1.00 96.69 82 ILE A N 1
ATOM 602 C CA . ILE A 1 82 ? 1.416 5.019 -1.731 1.00 96.69 82 ILE A CA 1
ATOM 603 C C . ILE A 1 82 ? 2.678 5.460 -2.481 1.00 96.69 82 ILE A C 1
ATOM 605 O O . ILE A 1 82 ? 2.673 5.657 -3.696 1.00 96.69 82 ILE A O 1
ATOM 609 N N . GLN A 1 83 ? 3.766 5.653 -1.744 1.00 94.69 83 GLN A N 1
ATOM 610 C CA . GLN A 1 83 ? 5.053 6.115 -2.256 1.00 94.69 83 GLN A CA 1
ATOM 611 C C . GLN A 1 83 ? 6.170 5.209 -1.735 1.00 94.69 83 GLN A C 1
ATOM 613 O O . GLN A 1 83 ? 6.046 4.621 -0.667 1.00 94.69 83 GLN A O 1
ATOM 618 N N . VAL A 1 84 ? 7.276 5.101 -2.474 1.00 93.88 84 VAL A N 1
ATOM 619 C CA . VAL A 1 84 ? 8.473 4.390 -1.993 1.00 93.88 84 VAL A CA 1
ATOM 620 C C . VAL A 1 84 ? 9.054 5.137 -0.789 1.00 93.88 84 VAL A C 1
ATOM 622 O O . VAL A 1 84 ? 9.273 6.347 -0.862 1.00 93.88 84 VAL A O 1
ATOM 625 N N . GLY A 1 85 ? 9.309 4.418 0.303 1.00 95.69 85 GLY A N 1
ATOM 626 C CA . GLY A 1 85 ? 9.751 4.960 1.588 1.00 95.69 85 GLY A CA 1
ATOM 627 C C . GLY A 1 85 ? 8.797 4.625 2.735 1.00 95.69 85 GLY A C 1
ATOM 628 O O . GLY A 1 85 ? 7.963 3.728 2.620 1.00 95.69 85 GLY A O 1
ATOM 629 N N . THR A 1 86 ? 8.937 5.348 3.850 1.00 97.94 86 THR A N 1
ATOM 630 C CA . THR A 1 86 ? 8.139 5.142 5.067 1.00 97.94 86 THR A CA 1
ATOM 631 C C . THR A 1 86 ? 7.173 6.298 5.290 1.00 97.94 86 THR A C 1
ATOM 633 O O . THR A 1 86 ? 7.605 7.444 5.421 1.00 97.94 86 THR A O 1
ATOM 636 N N . PHE A 1 87 ? 5.876 6.000 5.376 1.00 98.19 87 PHE A N 1
ATOM 637 C CA . PHE A 1 87 ? 4.821 7.004 5.532 1.00 98.19 87 PHE A CA 1
ATOM 638 C C . PHE A 1 87 ? 3.693 6.510 6.437 1.00 98.19 87 PHE A C 1
ATOM 640 O O . PHE A 1 87 ? 3.491 5.309 6.612 1.00 98.19 87 PHE A O 1
ATOM 647 N N . THR A 1 88 ? 2.925 7.455 6.975 1.00 98.19 88 THR A N 1
ATOM 648 C CA . THR A 1 88 ? 1.716 7.186 7.760 1.00 98.19 88 THR A CA 1
ATOM 649 C C . THR A 1 88 ? 0.482 7.551 6.946 1.00 98.19 88 THR A C 1
ATOM 651 O O . THR A 1 88 ? 0.430 8.623 6.348 1.00 98.19 88 THR A O 1
ATOM 654 N N . LEU A 1 89 ? -0.506 6.661 6.952 1.00 98.12 89 LEU A N 1
ATOM 655 C CA . LEU A 1 89 ? -1.808 6.833 6.325 1.00 98.12 89 LEU A CA 1
ATOM 656 C C . LEU A 1 89 ? -2.889 6.989 7.389 1.00 98.12 89 LEU A C 1
ATOM 658 O O . LEU A 1 89 ? -2.843 6.370 8.454 1.00 98.12 89 LEU A O 1
ATOM 662 N N . THR A 1 90 ? -3.896 7.779 7.056 1.00 98.44 90 THR A N 1
ATOM 663 C CA . THR A 1 90 ? -5.093 8.038 7.852 1.00 98.44 90 THR A CA 1
ATOM 664 C C . THR A 1 90 ? -6.343 7.815 7.000 1.00 98.44 90 THR A C 1
ATOM 666 O O . THR A 1 90 ? -6.271 7.529 5.805 1.00 98.44 90 THR A O 1
ATOM 669 N N . ASN A 1 91 ? -7.528 8.001 7.587 1.00 98.06 91 ASN A N 1
ATOM 670 C CA . ASN A 1 91 ? -8.787 7.932 6.837 1.00 98.06 91 ASN A CA 1
ATOM 671 C C . ASN A 1 91 ? -8.858 8.921 5.657 1.00 98.06 91 ASN A C 1
ATOM 673 O O . ASN A 1 91 ? -9.612 8.673 4.722 1.00 98.06 91 ASN A O 1
ATOM 677 N N . ALA A 1 92 ? -8.099 10.023 5.691 1.00 97.94 92 ALA A N 1
ATOM 678 C CA . ALA A 1 92 ? -8.070 11.005 4.607 1.00 97.94 92 ALA A CA 1
ATOM 679 C C . ALA A 1 92 ? -7.372 10.483 3.338 1.00 97.94 92 ALA A C 1
ATOM 681 O O . ALA A 1 92 ? -7.619 11.004 2.253 1.00 97.94 92 ALA A O 1
ATOM 682 N N . ASP A 1 93 ? -6.534 9.455 3.477 1.00 98.25 93 ASP A N 1
ATOM 683 C CA . ASP A 1 93 ? -5.756 8.866 2.384 1.00 98.25 93 ASP A CA 1
ATOM 684 C C . ASP A 1 93 ? -6.493 7.705 1.697 1.00 98.25 93 ASP A C 1
ATOM 686 O O . ASP A 1 93 ? -6.057 7.204 0.658 1.00 98.25 93 ASP A O 1
ATOM 690 N N . ILE A 1 94 ? -7.625 7.274 2.266 1.00 98.12 94 ILE A N 1
ATOM 691 C CA . ILE A 1 94 ? -8.473 6.235 1.687 1.00 98.12 94 ILE A CA 1
ATOM 692 C C . ILE A 1 94 ? -9.258 6.814 0.512 1.00 98.12 94 ILE A C 1
ATOM 694 O O . ILE A 1 94 ? -10.016 7.772 0.663 1.00 98.12 94 ILE A O 1
ATOM 698 N N . LEU A 1 95 ? -9.136 6.167 -0.645 1.00 97.31 95 LEU A N 1
ATOM 699 C CA . LEU A 1 95 ? -10.011 6.341 -1.798 1.00 97.31 95 LEU A CA 1
ATOM 700 C C . LEU A 1 95 ? -11.196 5.380 -1.632 1.00 97.31 95 LEU A C 1
ATOM 702 O O . LEU A 1 95 ? -11.023 4.169 -1.810 1.00 97.31 95 LEU A O 1
ATOM 706 N N . PRO A 1 96 ? -12.389 5.868 -1.244 1.00 95.00 96 PRO A N 1
ATOM 707 C CA . PRO A 1 96 ? -13.448 4.969 -0.827 1.00 95.00 96 PRO A CA 1
ATOM 708 C C . PRO A 1 96 ? -13.952 4.104 -1.981 1.00 95.00 96 PRO A C 1
ATOM 710 O O . PRO A 1 96 ? -14.194 4.593 -3.085 1.00 95.00 96 PRO A O 1
ATOM 713 N N . THR A 1 97 ? -14.173 2.824 -1.700 1.00 92.94 97 THR A N 1
ATOM 714 C CA . THR A 1 97 ? -14.828 1.887 -2.614 1.00 92.94 97 THR A CA 1
ATOM 715 C C . THR A 1 97 ? -15.903 1.105 -1.872 1.00 92.94 97 THR A C 1
ATOM 717 O O . THR A 1 97 ? -15.776 0.803 -0.684 1.00 92.94 97 THR A O 1
ATOM 720 N N . THR A 1 98 ? -17.000 0.804 -2.554 1.00 91.56 98 THR A N 1
ATOM 721 C CA . THR A 1 98 ? -18.149 0.084 -1.997 1.00 91.56 98 THR A CA 1
ATOM 722 C C . THR A 1 98 ? -18.591 -0.950 -3.016 1.00 91.56 98 THR A C 1
ATOM 724 O O . THR A 1 98 ? -18.774 -0.615 -4.185 1.00 91.56 98 THR A O 1
ATOM 727 N N . ASP A 1 99 ? -18.711 -2.203 -2.578 1.00 83.56 99 ASP A N 1
ATOM 728 C CA . ASP A 1 99 ? -19.208 -3.334 -3.372 1.00 83.56 99 ASP A CA 1
ATOM 729 C C . ASP A 1 99 ? -18.527 -3.527 -4.742 1.00 83.56 99 ASP A C 1
ATOM 731 O O . ASP A 1 99 ? -19.128 -4.044 -5.686 1.00 83.56 99 ASP A O 1
ATOM 735 N N . HIS A 1 100 ? -17.250 -3.143 -4.879 1.00 91.94 100 HIS A N 1
ATOM 736 C CA . HIS A 1 100 ? -16.523 -3.387 -6.123 1.00 91.94 100 HIS A CA 1
ATOM 737 C C . HIS A 1 100 ? -16.409 -4.906 -6.360 1.00 91.94 100 HIS A C 1
ATOM 739 O O . HIS A 1 100 ? -15.870 -5.592 -5.488 1.00 91.94 100 HIS A O 1
ATOM 745 N N . PRO A 1 101 ? -16.828 -5.455 -7.519 1.00 92.25 101 PRO A N 1
ATOM 746 C CA . PRO A 1 101 ? -16.944 -6.905 -7.719 1.00 92.25 101 PRO A CA 1
ATOM 747 C C . PRO A 1 101 ? -15.657 -7.697 -7.468 1.00 92.25 101 PRO A C 1
ATOM 749 O O . PRO A 1 101 ? -15.708 -8.824 -6.987 1.00 92.25 101 PRO A O 1
ATOM 752 N N . ALA A 1 102 ? -14.496 -7.107 -7.770 1.00 92.25 102 ALA A N 1
ATOM 753 C CA . ALA A 1 102 ? -13.204 -7.748 -7.528 1.00 92.25 102 ALA A CA 1
ATOM 754 C C . ALA A 1 102 ? -12.783 -7.722 -6.044 1.00 92.25 102 ALA A C 1
ATOM 756 O O . ALA A 1 102 ? -12.059 -8.612 -5.601 1.00 92.25 102 ALA A O 1
ATOM 757 N N . CYS A 1 103 ? -13.239 -6.711 -5.295 1.00 93.50 103 CYS A N 1
ATOM 758 C CA . CYS A 1 103 ? -12.942 -6.514 -3.875 1.00 93.50 103 CYS A CA 1
ATOM 759 C C . CYS A 1 103 ? -13.904 -7.329 -3.007 1.00 93.50 103 CYS A C 1
ATOM 761 O O . CYS A 1 103 ? -13.468 -8.100 -2.156 1.00 93.50 103 CYS A O 1
ATOM 763 N N . GLY A 1 104 ? -15.214 -7.175 -3.236 1.00 91.75 104 GLY A N 1
ATOM 764 C CA . GLY A 1 104 ? -16.276 -7.775 -2.426 1.00 91.75 104 GLY A CA 1
ATOM 765 C C . GLY A 1 104 ? -16.376 -7.209 -1.005 1.00 91.75 104 GLY A C 1
ATOM 766 O O . GLY A 1 104 ? -17.004 -7.835 -0.158 1.00 91.75 104 GLY A O 1
ATOM 767 N N . ALA A 1 105 ? -15.741 -6.064 -0.735 1.00 91.31 105 ALA A N 1
ATOM 768 C CA . ALA A 1 105 ? -15.739 -5.389 0.558 1.00 91.31 105 ALA A CA 1
ATOM 769 C C . ALA A 1 105 ? -15.860 -3.868 0.381 1.00 91.31 105 ALA A C 1
ATOM 771 O O . ALA A 1 105 ? -15.530 -3.314 -0.672 1.00 91.31 105 ALA A O 1
ATOM 772 N N . THR A 1 106 ? -16.317 -3.195 1.434 1.00 95.38 106 THR A N 1
ATOM 773 C CA . THR A 1 106 ? -16.303 -1.733 1.524 1.00 95.38 106 THR A CA 1
ATOM 774 C C . THR A 1 106 ? -15.003 -1.285 2.166 1.00 95.38 106 THR A C 1
ATOM 776 O O . THR A 1 106 ? -14.690 -1.738 3.264 1.00 95.38 106 THR A O 1
ATOM 779 N N . ILE A 1 107 ? -14.289 -0.366 1.514 1.00 97.25 107 ILE A N 1
ATOM 780 C CA . ILE A 1 107 ? -13.114 0.315 2.066 1.00 97.25 107 ILE A CA 1
ATOM 781 C C . ILE A 1 107 ? -13.448 1.799 2.155 1.00 97.25 107 ILE A C 1
ATOM 783 O O . ILE A 1 107 ? -13.665 2.446 1.135 1.00 97.25 107 ILE A O 1
ATOM 787 N N . ASN A 1 108 ? -13.530 2.343 3.364 1.00 96.88 108 ASN A N 1
ATOM 788 C CA . ASN A 1 108 ? -13.833 3.759 3.601 1.00 96.88 108 ASN A CA 1
ATOM 789 C C . ASN A 1 108 ? -13.093 4.366 4.807 1.00 96.88 108 ASN A C 1
ATOM 791 O O . ASN A 1 108 ? -13.269 5.545 5.102 1.00 96.88 108 ASN A O 1
ATOM 795 N N . ASN A 1 109 ? -12.290 3.570 5.514 1.00 97.88 109 ASN A N 1
ATOM 796 C CA . ASN A 1 109 ? -11.450 3.979 6.637 1.00 97.88 109 ASN A CA 1
ATOM 797 C C . ASN A 1 109 ? -10.349 2.930 6.902 1.00 97.88 109 ASN A C 1
ATOM 799 O O . ASN A 1 109 ? -10.377 1.826 6.350 1.00 97.88 109 ASN A O 1
ATOM 803 N N . ILE A 1 110 ? -9.402 3.257 7.779 1.00 97.75 110 ILE A N 1
ATOM 804 C CA . ILE A 1 110 ? -8.275 2.397 8.165 1.00 97.75 110 ILE A CA 1
ATOM 805 C C . ILE A 1 110 ? -8.746 1.040 8.714 1.00 97.75 110 ILE A C 1
ATOM 807 O O . ILE A 1 110 ? -8.198 0.009 8.330 1.00 97.75 110 ILE A O 1
ATOM 811 N N . ALA A 1 111 ? -9.808 0.997 9.524 1.00 96.75 111 ALA A N 1
ATOM 812 C CA . ALA A 1 111 ? -10.341 -0.260 10.061 1.00 96.75 111 ALA A CA 1
ATOM 813 C C . ALA A 1 111 ? -10.930 -1.178 8.968 1.00 96.75 111 ALA A C 1
ATOM 815 O O . ALA A 1 111 ? -10.729 -2.390 8.980 1.00 96.75 111 ALA A O 1
ATOM 816 N N . SER A 1 112 ? -11.628 -0.614 7.981 1.00 97.12 112 SER A N 1
ATOM 817 C CA . SER A 1 112 ? -12.144 -1.369 6.834 1.00 97.12 112 SER A CA 1
ATOM 818 C C . SER A 1 112 ? -11.020 -1.881 5.925 1.00 97.12 112 SER A C 1
ATOM 820 O O . SER A 1 112 ? -11.108 -2.996 5.414 1.00 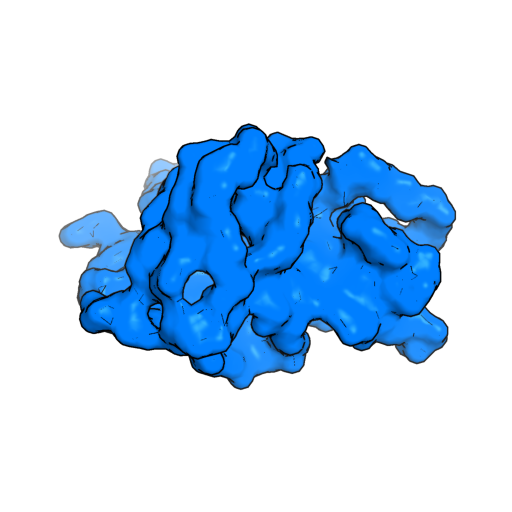97.12 112 SER A O 1
ATOM 822 N N . LEU A 1 113 ? -9.932 -1.111 5.793 1.00 97.62 113 LEU A N 1
ATOM 823 C CA . LEU A 1 113 ? -8.726 -1.544 5.091 1.00 97.62 113 LEU A CA 1
ATOM 824 C C . LEU A 1 113 ? -8.045 -2.708 5.826 1.00 97.62 113 LEU A C 1
ATOM 826 O O . LEU A 1 113 ? -7.670 -3.680 5.177 1.00 97.62 113 LEU A O 1
ATOM 830 N N . LEU A 1 114 ? -7.952 -2.648 7.162 1.00 96.25 114 LEU A N 1
ATOM 831 C CA . LEU A 1 114 ? -7.437 -3.749 7.986 1.00 96.25 114 LEU A CA 1
ATOM 832 C C . LEU A 1 114 ? -8.229 -5.036 7.748 1.00 96.25 114 LEU A C 1
ATOM 834 O O . LEU A 1 114 ? -7.641 -6.073 7.461 1.00 96.25 114 LEU A O 1
ATOM 838 N N . ASN A 1 115 ? -9.560 -4.967 7.820 1.00 95.25 115 ASN A N 1
ATOM 839 C CA . ASN A 1 115 ? -10.408 -6.138 7.594 1.00 95.25 115 ASN A CA 1
ATOM 840 C C . ASN A 1 115 ? -10.183 -6.739 6.200 1.00 95.25 115 ASN A C 1
ATOM 842 O O . ASN A 1 115 ? -10.080 -7.953 6.056 1.00 95.25 115 ASN A O 1
ATOM 846 N N . ALA A 1 116 ? -10.030 -5.899 5.176 1.00 95.69 116 ALA A N 1
ATOM 847 C CA . ALA A 1 116 ? -9.721 -6.375 3.834 1.00 95.69 116 ALA A CA 1
ATOM 848 C C . ALA A 1 116 ? -8.311 -6.984 3.712 1.00 95.69 116 ALA A C 1
ATOM 850 O O . ALA A 1 116 ? -8.135 -7.923 2.937 1.00 95.69 116 ALA A O 1
ATOM 851 N N . MET A 1 117 ? -7.313 -6.497 4.462 1.00 95.81 117 MET A N 1
ATOM 852 C CA . MET A 1 117 ? -5.985 -7.130 4.535 1.00 95.81 117 MET A CA 1
ATOM 853 C C . MET A 1 117 ? -6.045 -8.489 5.239 1.00 95.81 117 MET A C 1
ATOM 855 O O . MET A 1 117 ? -5.454 -9.450 4.753 1.00 95.81 117 MET A O 1
ATOM 859 N N . LEU A 1 118 ? -6.800 -8.593 6.337 1.00 93.94 118 LEU A N 1
ATOM 860 C CA . LEU A 1 118 ? -7.020 -9.855 7.053 1.00 93.94 118 LEU A CA 1
ATOM 861 C C . LEU A 1 118 ? -7.694 -10.907 6.160 1.00 93.94 118 LEU A C 1
ATOM 863 O O . LEU A 1 118 ? -7.311 -12.074 6.189 1.00 93.94 118 LEU A O 1
ATOM 867 N N . ASP A 1 119 ? -8.624 -10.479 5.307 1.00 93.69 119 ASP A N 1
ATOM 868 C CA . ASP A 1 119 ? -9.282 -11.326 4.308 1.00 93.69 119 ASP A CA 1
ATOM 869 C C . ASP A 1 119 ? -8.400 -11.649 3.083 1.00 93.69 119 ASP A C 1
ATOM 871 O O . ASP A 1 119 ? -8.845 -12.337 2.160 1.00 93.69 119 ASP A O 1
ATOM 875 N N . GLY A 1 120 ? -7.172 -11.123 3.018 1.00 93.88 120 GLY A N 1
ATOM 876 C CA . GLY A 1 120 ? -6.266 -11.329 1.889 1.00 93.88 120 GLY A CA 1
ATOM 877 C C . GLY A 1 120 ? -6.719 -10.639 0.600 1.00 93.88 120 GLY A C 1
ATOM 878 O O . GLY A 1 120 ? -6.426 -11.118 -0.494 1.00 93.88 120 GLY A O 1
ATOM 879 N N . ARG A 1 121 ? -7.470 -9.535 0.698 1.00 95.81 121 ARG A N 1
ATOM 880 C CA . ARG A 1 121 ? -8.065 -8.810 -0.443 1.00 95.81 121 ARG A CA 1
ATOM 881 C C . ARG A 1 121 ? -7.268 -7.589 -0.876 1.00 95.81 121 ARG A C 1
ATOM 883 O O . ARG A 1 121 ? -7.661 -6.942 -1.839 1.00 95.81 121 ARG A O 1
ATOM 890 N N . ILE A 1 122 ? -6.194 -7.235 -0.178 1.00 97.38 122 ILE A N 1
ATOM 891 C CA . ILE A 1 122 ? -5.374 -6.078 -0.537 1.00 97.38 122 ILE A CA 1
ATOM 892 C C . ILE A 1 122 ? -4.105 -6.537 -1.240 1.00 97.38 122 ILE A C 1
ATOM 894 O O . ILE A 1 122 ? -3.453 -7.478 -0.799 1.00 97.38 122 ILE A O 1
ATOM 898 N N . TYR A 1 123 ? -3.736 -5.847 -2.315 1.00 96.62 123 TYR A N 1
ATOM 899 C CA . TYR A 1 123 ? -2.432 -6.009 -2.944 1.00 96.62 123 TYR A CA 1
ATOM 900 C C . TYR A 1 123 ? -1.763 -4.659 -3.174 1.00 96.62 123 TYR A C 1
ATOM 902 O O . TYR A 1 123 ? -2.431 -3.671 -3.491 1.00 96.62 123 TYR A O 1
ATOM 910 N N . ALA A 1 124 ? -0.441 -4.632 -3.035 1.00 96.56 124 ALA A N 1
ATOM 911 C CA . ALA A 1 124 ? 0.386 -3.516 -3.464 1.00 96.56 124 ALA A CA 1
ATOM 912 C C . ALA A 1 124 ? 0.742 -3.682 -4.945 1.00 96.56 124 ALA A C 1
ATOM 914 O O . ALA A 1 124 ? 1.001 -4.798 -5.408 1.00 96.56 124 ALA A O 1
ATOM 915 N N . ASN A 1 125 ? 0.742 -2.585 -5.696 1.00 93.88 125 ASN A N 1
ATOM 916 C CA . ASN A 1 125 ? 1.158 -2.561 -7.095 1.00 93.88 125 ASN A CA 1
ATOM 917 C C . ASN A 1 125 ? 1.923 -1.276 -7.419 1.00 93.88 125 ASN A C 1
ATOM 919 O O . ASN A 1 125 ? 1.633 -0.225 -6.848 1.00 93.88 125 ASN A O 1
ATOM 923 N N . SER A 1 126 ? 2.892 -1.370 -8.329 1.00 90.88 126 SER A N 1
ATOM 924 C CA . SER A 1 126 ? 3.676 -0.226 -8.805 1.00 90.88 126 SER A CA 1
ATOM 925 C C . SER A 1 126 ? 3.690 -0.130 -10.317 1.00 90.88 126 SER A C 1
ATOM 927 O O . SER A 1 126 ? 3.688 -1.144 -11.011 1.00 90.88 126 SER A O 1
ATOM 929 N N . HIS A 1 127 ? 3.781 1.099 -10.815 1.00 87.38 127 HIS A N 1
ATOM 930 C CA . HIS A 1 127 ? 3.738 1.441 -12.230 1.00 87.38 127 HIS A CA 1
ATOM 931 C C . HIS A 1 127 ? 4.976 2.236 -12.639 1.00 87.38 127 HIS A C 1
ATOM 933 O O . HIS A 1 127 ? 5.427 3.137 -11.924 1.00 87.38 127 HIS A O 1
ATOM 939 N N . THR A 1 128 ? 5.462 1.967 -13.844 1.00 82.88 128 THR A N 1
ATOM 940 C CA . THR A 1 128 ? 6.424 2.821 -14.549 1.00 82.88 128 THR A CA 1
ATOM 941 C C . THR A 1 128 ? 5.734 3.559 -15.693 1.00 82.88 128 THR A C 1
ATOM 943 O O . THR A 1 128 ? 4.574 3.277 -16.016 1.00 82.88 128 THR A O 1
ATOM 946 N N . ALA A 1 129 ? 6.431 4.501 -16.329 1.00 76.94 129 ALA A N 1
ATOM 947 C CA . ALA A 1 129 ? 5.871 5.229 -17.465 1.00 76.94 129 ALA A CA 1
ATOM 948 C C . ALA A 1 129 ? 5.549 4.289 -18.641 1.00 76.94 129 ALA A C 1
ATOM 950 O O . ALA A 1 129 ? 4.570 4.510 -19.357 1.00 76.94 129 ALA A O 1
ATOM 951 N N . ALA A 1 130 ? 6.337 3.223 -18.822 1.00 70.69 130 ALA A N 1
ATOM 952 C CA . ALA A 1 130 ? 6.163 2.282 -19.926 1.00 70.69 130 ALA A CA 1
ATOM 953 C C . ALA A 1 130 ? 5.007 1.280 -19.742 1.00 70.69 130 ALA A C 1
ATOM 955 O O . ALA A 1 130 ? 4.520 0.729 -20.730 1.00 70.69 130 ALA A O 1
ATOM 956 N N . THR A 1 131 ? 4.573 1.004 -18.508 1.00 63.66 131 THR A N 1
ATOM 957 C CA . THR A 1 131 ? 3.774 -0.200 -18.201 1.00 63.66 131 THR A CA 1
ATOM 958 C C . THR A 1 131 ? 2.297 0.019 -17.908 1.00 63.66 131 THR A C 1
ATOM 960 O O . THR A 1 131 ? 1.548 -0.954 -17.868 1.00 63.66 131 THR A O 1
ATOM 963 N N . GLY A 1 132 ? 1.824 1.264 -17.823 1.00 63.16 132 GLY A N 1
ATOM 964 C CA . GLY A 1 132 ? 0.390 1.574 -17.795 1.00 63.16 132 GLY A CA 1
ATOM 965 C C . GLY A 1 132 ? -0.405 0.800 -16.728 1.00 63.16 132 GLY A C 1
ATOM 966 O O . GLY A 1 132 ? 0.070 0.569 -15.620 1.00 63.16 132 GLY A O 1
ATOM 967 N N . ALA A 1 133 ? -1.642 0.410 -17.053 1.00 61.09 133 ALA A N 1
ATOM 968 C CA . ALA A 1 133 ? -2.624 -0.122 -16.099 1.00 61.09 133 ALA A CA 1
ATOM 969 C C . ALA A 1 133 ? -2.268 -1.427 -15.336 1.00 61.09 133 ALA A C 1
ATOM 971 O O . ALA A 1 133 ? -2.662 -1.507 -14.174 1.00 61.09 133 ALA A O 1
ATOM 972 N N . PRO A 1 134 ? -1.589 -2.451 -15.900 1.00 65.12 134 PRO A N 1
ATOM 973 C CA . PRO A 1 134 ? -1.271 -3.673 -15.143 1.00 65.12 134 PRO A CA 1
ATOM 974 C C . PRO A 1 134 ? -0.174 -3.479 -14.078 1.00 65.12 134 PRO A C 1
ATOM 976 O O . PRO A 1 134 ? -0.072 -4.294 -13.157 1.00 65.12 134 PRO A O 1
ATOM 979 N N . GLY A 1 135 ? 0.623 -2.410 -14.193 1.00 66.00 135 GLY A N 1
ATOM 980 C CA . GLY A 1 135 ? 1.816 -2.198 -13.375 1.00 66.00 135 GLY A CA 1
ATOM 981 C C . GLY A 1 135 ? 2.956 -3.162 -13.721 1.00 66.00 135 GLY A C 1
ATOM 982 O O . GLY A 1 135 ? 2.840 -3.998 -14.617 1.00 66.00 135 GLY A O 1
ATOM 983 N N . ILE A 1 136 ? 4.074 -3.025 -13.013 1.00 78.94 136 ILE A N 1
ATOM 984 C CA . ILE A 1 136 ? 5.272 -3.874 -13.137 1.00 78.94 136 ILE A CA 1
ATOM 985 C C . ILE A 1 136 ? 5.453 -4.833 -11.973 1.00 78.94 136 ILE A C 1
ATOM 987 O O . ILE A 1 136 ? 6.039 -5.890 -12.148 1.00 78.94 136 ILE A O 1
ATOM 991 N N . LEU A 1 137 ? 4.958 -4.478 -10.790 1.00 86.50 137 LEU A N 1
ATOM 992 C CA . LEU A 1 137 ? 5.155 -5.234 -9.560 1.00 86.50 137 LEU A CA 1
ATOM 993 C C . LEU A 1 137 ? 3.818 -5.449 -8.886 1.00 86.50 137 LEU A C 1
ATOM 995 O O . LEU A 1 137 ? 3.018 -4.516 -8.816 1.00 86.50 137 LEU A O 1
ATOM 999 N N . ARG A 1 138 ? 3.594 -6.646 -8.344 1.00 92.12 138 ARG A N 1
ATOM 1000 C CA . ARG A 1 138 ? 2.430 -6.933 -7.508 1.00 92.12 138 ARG A CA 1
ATOM 1001 C C . ARG A 1 138 ? 2.814 -7.815 -6.327 1.00 92.12 138 ARG A C 1
ATOM 1003 O O . ARG A 1 138 ? 3.606 -8.732 -6.499 1.00 92.12 138 ARG A O 1
ATOM 1010 N N . GLY A 1 139 ? 2.222 -7.535 -5.169 1.00 92.69 139 GLY A N 1
ATOM 1011 C CA . GLY A 1 139 ? 2.340 -8.324 -3.940 1.00 92.69 139 GLY A CA 1
ATOM 1012 C C . GLY A 1 139 ? 0.991 -8.409 -3.247 1.00 92.69 139 GLY A C 1
ATOM 1013 O O . GLY A 1 139 ? 0.459 -7.378 -2.829 1.00 92.69 139 GLY A O 1
ATOM 1014 N N . GLN A 1 140 ? 0.408 -9.606 -3.164 1.00 95.25 140 GLN A N 1
ATOM 1015 C CA . GLN A 1 140 ? -0.812 -9.818 -2.379 1.00 95.25 140 GLN A CA 1
ATOM 1016 C C . GLN A 1 140 ? -0.464 -9.812 -0.885 1.00 95.25 140 GLN A C 1
ATOM 1018 O O . GLN A 1 140 ? 0.457 -10.503 -0.458 1.00 95.25 140 GLN A O 1
ATOM 1023 N N . ILE A 1 141 ? -1.211 -9.044 -0.097 1.00 93.88 141 ILE A N 1
ATOM 1024 C CA . ILE A 1 141 ? -1.023 -8.929 1.348 1.00 93.88 141 ILE A CA 1
ATOM 1025 C C . ILE A 1 141 ? -1.942 -9.938 2.026 1.00 93.88 141 ILE A C 1
ATOM 1027 O O . ILE A 1 141 ? -3.161 -9.887 1.853 1.00 93.88 141 ILE A O 1
ATOM 1031 N N . PHE A 1 142 ? -1.350 -10.844 2.798 1.00 89.12 142 PHE A N 1
ATOM 1032 C CA . PHE A 1 142 ? -2.064 -11.838 3.591 1.00 89.12 142 PHE A CA 1
ATOM 1033 C C . PHE A 1 142 ? -1.890 -11.550 5.076 1.00 89.12 142 PHE A C 1
ATOM 1035 O O . PHE A 1 142 ? -0.879 -10.979 5.487 1.00 89.12 142 PHE A O 1
ATOM 1042 N N . ALA A 1 143 ? -2.862 -11.979 5.883 1.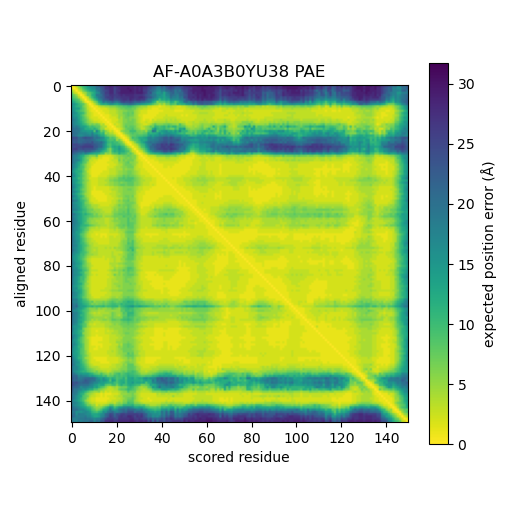00 83.94 143 ALA A N 1
ATOM 1043 C CA . ALA A 1 143 ? -2.701 -11.990 7.328 1.00 83.94 143 ALA A CA 1
ATOM 1044 C C . ALA A 1 143 ? -1.409 -12.732 7.713 1.00 83.94 143 ALA A C 1
ATOM 1046 O O . ALA A 1 143 ? -1.122 -13.776 7.105 1.00 83.94 143 ALA A O 1
ATOM 1047 N N . PRO A 1 144 ? -0.649 -12.220 8.702 1.00 71.56 144 PRO A N 1
ATOM 1048 C CA . PRO A 1 144 ? 0.540 -12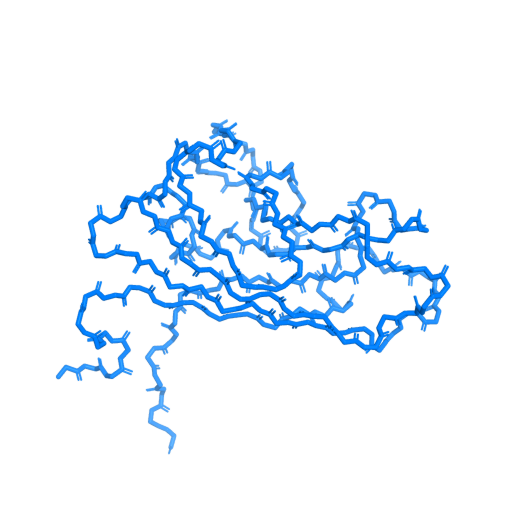.902 9.184 1.00 71.56 144 PRO A CA 1
ATOM 1049 C C . PRO A 1 144 ? 0.160 -14.336 9.548 1.00 71.56 144 PRO A C 1
ATOM 1051 O O . PRO A 1 144 ? -0.761 -14.572 10.335 1.00 71.56 144 PRO A O 1
ATOM 1054 N N . GLN A 1 145 ? 0.822 -15.300 8.911 1.00 55.06 145 GLN A N 1
ATOM 1055 C CA . GLN A 1 145 ? 0.711 -16.684 9.340 1.00 55.06 145 GLN A CA 1
ATOM 1056 C C . GLN A 1 145 ? 1.359 -16.751 10.729 1.00 55.06 145 GLN A C 1
ATOM 1058 O O . GLN A 1 145 ? 2.459 -16.215 10.879 1.00 55.06 145 GLN A O 1
ATOM 1063 N N . PRO A 1 146 ? 0.725 -17.357 11.750 1.00 50.19 146 PRO A N 1
ATOM 1064 C CA . PRO A 1 146 ? 1.491 -17.763 12.920 1.00 50.19 146 PRO A CA 1
ATOM 1065 C C . PRO A 1 146 ? 2.623 -18.653 12.401 1.00 50.19 146 PRO A C 1
ATOM 1067 O O . PRO A 1 146 ? 2.339 -19.545 11.597 1.00 50.19 146 PRO A O 1
ATOM 1070 N N . GLU A 1 147 ? 3.875 -18.360 12.767 1.00 49.28 147 GLU A N 1
ATOM 1071 C CA . GLU A 1 147 ? 5.008 -19.205 12.380 1.00 49.28 147 GLU A CA 1
ATOM 1072 C C . GLU A 1 147 ? 4.631 -20.659 12.677 1.00 49.28 147 GLU A C 1
ATOM 1074 O O . GLU A 1 147 ? 4.279 -21.017 13.803 1.00 49.28 147 GLU A O 1
ATOM 1079 N N . GLY A 1 148 ? 4.573 -21.471 11.622 1.00 43.47 148 GLY A N 1
ATOM 1080 C CA . GLY A 1 148 ? 4.465 -22.906 11.784 1.00 43.47 148 GLY A CA 1
ATOM 1081 C C . GLY A 1 148 ? 5.787 -23.370 12.365 1.00 43.47 148 GLY A C 1
ATOM 1082 O O . GLY A 1 148 ? 6.822 -23.158 11.739 1.00 43.47 148 GLY A O 1
ATOM 1083 N N . ASP A 1 149 ? 5.745 -23.949 13.562 1.00 44.34 149 ASP A N 1
ATOM 1084 C CA . ASP A 1 149 ? 6.857 -24.713 14.116 1.00 44.34 149 ASP A CA 1
ATOM 1085 C C . ASP A 1 149 ? 7.188 -25.866 13.139 1.00 44.34 149 ASP A C 1
ATOM 1087 O O . ASP A 1 149 ? 6.509 -26.898 13.158 1.00 44.34 149 ASP A O 1
ATOM 1091 N N . ASP A 1 150 ? 8.180 -25.672 12.263 1.00 39.50 150 ASP A N 1
ATOM 1092 C CA . ASP A 1 150 ? 8.825 -26.735 11.468 1.00 39.50 150 ASP A CA 1
ATOM 1093 C C . ASP A 1 150 ? 9.927 -27.442 12.283 1.00 39.50 150 ASP A C 1
ATOM 1095 O O . ASP A 1 150 ? 10.809 -26.752 12.852 1.00 39.50 150 ASP A O 1
#

Foldseek 3Di:
DQPCCPDQKFKWKWKKAQVQFLDRDPDDLRPKIKMKIKIADNVLQKIKMAIGIPPADPVWDWDWKAKDFFARSDDDDGQFTDDHGMDMDGLVRGPWDDCDVRRNFTDRTSVSVVVSLQVQGIKMAIATPPRPDRGRIIIGIYGDDRPDPD

Organism: NCBI:txid652676

Secondary structure (DSSP, 8-state):
--TT-STT--EEEEEEEGGGSSS---SS-TT-EEEEEEEE-TTSSEEEEEEEEES--TTS-EEEEEEEE--TT----EEEEE-SEEEEEEGGGB--B-S-TTT-S-BSSHHHHHHHHHTT-EEEEEEETTTTTT-SEEEEE-PPPPPP--

pLDDT: mean 84.55, std 16.56, range [39.5, 98.44]

Mean predicted aligned error: 6.99 Å